Protein AF-A0A3N6P5I6-F1 (afdb_monomer_lite)

Sequence (71 aa):
MSATSHQKRDDLLTALALTELSVHYEQANPELANRAWQLAADRLIEYDIQPSEIAAELEIGESLPPGEWHR

Secondary structure (DSSP, 8-state):
--HHHHHHHHHHHHHHHHHHHHHHHTTT-HHHHHHHHHHHHHHHTTS---HHHHHHHTT-S----TT----

Organism: Natrarchaeobius chitinivorans (NCBI:txid1679083)

pLDDT: mean 82.88, std 15.17, range [44.84, 98.06]

Radius of gyration: 15.42 Å; chains: 1; bounding box: 46×32×28 Å

Foldseek 3Di:
DDPVLVLLLVLLVQLVVLQVVLVVCCPVPVVSSVVSNVSSVVSCPVPPDDPVCSCVSNVNPPDDPPPPPDD

Structure (mmCIF, N/CA/C/O backbone):
data_AF-A0A3N6P5I6-F1
#
_entry.id   AF-A0A3N6P5I6-F1
#
loop_
_atom_site.group_PDB
_atom_site.id
_atom_site.type_symbol
_atom_site.label_atom_id
_atom_site.label_alt_id
_atom_site.label_comp_id
_atom_site.label_asym_id
_atom_site.label_entity_id
_atom_site.label_seq_id
_atom_site.pdbx_PDB_ins_code
_atom_site.Cartn_x
_atom_site.Cartn_y
_atom_site.Cartn_z
_atom_site.occupancy
_atom_site.B_iso_or_equiv
_atom_site.auth_seq_id
_atom_site.auth_comp_id
_atom_site.auth_asym_id
_atom_site.auth_atom_id
_atom_site.pdbx_PDB_model_num
ATOM 1 N N . MET A 1 1 ? -25.083 3.295 7.973 1.00 44.84 1 MET A N 1
ATOM 2 C CA . MET A 1 1 ? -23.714 2.978 7.522 1.00 44.84 1 MET A CA 1
ATOM 3 C C . MET A 1 1 ? -22.944 4.285 7.542 1.00 44.84 1 MET A C 1
ATOM 5 O O . MET A 1 1 ? -23.293 5.188 6.794 1.00 44.84 1 MET A O 1
ATOM 9 N N . SER A 1 2 ? -22.052 4.462 8.516 1.00 45.28 2 SER A N 1
ATOM 10 C CA . SER A 1 2 ? -21.346 5.732 8.728 1.00 45.28 2 SER A CA 1
ATOM 11 C C . SER A 1 2 ? -20.301 5.939 7.632 1.00 45.28 2 SER A C 1
ATOM 1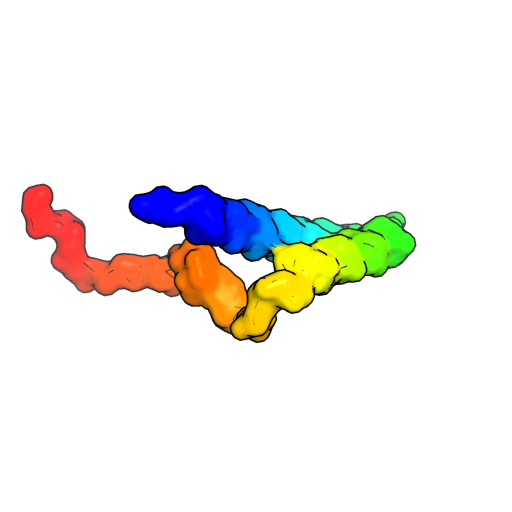3 O O . SER A 1 2 ? -19.649 4.977 7.232 1.00 45.28 2 SER A O 1
ATOM 15 N N . ALA A 1 3 ? -20.134 7.180 7.167 1.00 58.16 3 ALA A N 1
ATOM 16 C CA . ALA A 1 3 ? -19.202 7.575 6.100 1.00 58.16 3 ALA A CA 1
ATOM 17 C C . ALA A 1 3 ? -17.761 7.040 6.274 1.00 58.16 3 ALA A C 1
ATOM 19 O O . ALA A 1 3 ? -17.033 6.876 5.303 1.00 58.16 3 ALA A O 1
ATOM 20 N N . THR A 1 4 ? -17.382 6.693 7.504 1.00 66.31 4 THR A N 1
ATOM 21 C CA . THR A 1 4 ? -16.099 6.094 7.886 1.00 66.31 4 THR A CA 1
ATOM 22 C C . THR A 1 4 ? -15.860 4.685 7.331 1.00 66.31 4 THR A C 1
ATOM 24 O O . THR A 1 4 ? -14.717 4.323 7.083 1.00 66.31 4 THR A O 1
ATOM 27 N N . SER A 1 5 ? -16.906 3.882 7.103 1.00 71.56 5 SER A N 1
ATOM 28 C CA . SER A 1 5 ? -16.758 2.510 6.582 1.00 71.56 5 SER A CA 1
ATOM 29 C C . SER A 1 5 ? -16.445 2.482 5.084 1.00 71.56 5 SER A C 1
ATOM 31 O O . SER A 1 5 ? -15.646 1.657 4.648 1.00 71.56 5 SER A O 1
ATOM 33 N N . HIS A 1 6 ? -17.035 3.398 4.310 1.00 81.31 6 HIS A N 1
ATOM 34 C CA . HIS A 1 6 ? -16.717 3.540 2.888 1.00 81.31 6 HIS A CA 1
ATOM 35 C C . HIS A 1 6 ? -15.303 4.095 2.701 1.00 81.31 6 HIS A C 1
ATOM 37 O O . HIS A 1 6 ? -14.546 3.541 1.915 1.00 81.31 6 HIS A O 1
ATOM 43 N N . GLN A 1 7 ? -14.921 5.102 3.496 1.00 88.25 7 GLN A N 1
ATOM 44 C CA . GLN A 1 7 ? -13.567 5.657 3.469 1.00 88.25 7 GLN A CA 1
ATOM 45 C C . GLN A 1 7 ? -12.504 4.591 3.771 1.00 88.25 7 GLN A C 1
ATOM 47 O O . GLN A 1 7 ? -11.563 4.447 2.999 1.00 88.25 7 GLN A O 1
ATOM 52 N N . LYS A 1 8 ? -12.713 3.774 4.819 1.00 88.56 8 LYS A N 1
ATOM 53 C CA . LYS A 1 8 ? -11.828 2.643 5.129 1.00 88.56 8 LYS A CA 1
ATOM 54 C C . LYS A 1 8 ? -11.662 1.735 3.914 1.00 88.56 8 LYS A C 1
ATOM 56 O O . LYS A 1 8 ? -10.540 1.496 3.490 1.00 88.56 8 LYS A O 1
ATOM 61 N N . ARG A 1 9 ? -12.764 1.263 3.320 1.00 90.25 9 ARG A N 1
ATOM 62 C CA . ARG A 1 9 ? -12.717 0.363 2.156 1.00 90.25 9 ARG A CA 1
ATOM 63 C C . ARG A 1 9 ? -11.957 0.975 0.973 1.00 90.25 9 ARG A C 1
ATOM 65 O O . ARG A 1 9 ? -11.155 0.279 0.355 1.00 90.25 9 ARG A O 1
ATOM 72 N N . ASP A 1 10 ? -12.184 2.250 0.677 1.00 91.88 10 ASP A N 1
ATOM 73 C CA . ASP A 1 10 ? -11.509 2.953 -0.420 1.00 91.88 10 ASP A CA 1
ATOM 74 C C . ASP A 1 10 ? -10.001 3.091 -0.170 1.00 91.88 10 ASP A C 1
ATOM 76 O O . ASP A 1 10 ? -9.196 2.897 -1.087 1.00 91.88 10 ASP A O 1
ATOM 80 N N . ASP A 1 11 ? -9.595 3.352 1.072 1.00 91.88 11 ASP A N 1
ATOM 81 C CA . ASP A 1 11 ? -8.183 3.411 1.445 1.00 91.88 11 ASP A CA 1
ATOM 82 C C . ASP A 1 11 ? -7.508 2.037 1.343 1.00 91.88 11 ASP A C 1
ATOM 84 O O . ASP A 1 11 ? -6.382 1.949 0.848 1.00 91.88 11 ASP A O 1
ATOM 88 N N . LEU A 1 12 ? -8.207 0.953 1.703 1.00 91.88 12 LEU A N 1
ATOM 89 C CA . LEU A 1 12 ? -7.710 -0.419 1.522 1.00 91.88 12 LEU A CA 1
ATOM 90 C C . LEU A 1 12 ? -7.538 -0.787 0.049 1.00 91.88 12 LEU A C 1
ATOM 92 O O . LEU A 1 12 ? -6.517 -1.362 -0.326 1.00 91.88 12 LEU A O 1
ATOM 96 N N . LEU A 1 13 ? -8.511 -0.440 -0.797 1.00 93.56 13 LEU A N 1
ATOM 97 C CA . LEU A 1 13 ? -8.415 -0.654 -2.243 1.00 93.56 13 LEU A CA 1
ATOM 98 C C . LEU A 1 13 ? -7.270 0.162 -2.849 1.00 93.56 13 LEU A C 1
ATOM 100 O O . LEU A 1 13 ? -6.531 -0.337 -3.698 1.00 93.56 13 LEU A O 1
ATOM 104 N N . THR A 1 14 ? -7.090 1.398 -2.382 1.00 93.50 14 THR A N 1
ATOM 105 C CA . THR A 1 14 ? -5.989 2.266 -2.807 1.00 93.50 14 THR A CA 1
ATOM 106 C C . THR A 1 14 ? -4.640 1.674 -2.407 1.00 93.50 14 THR A C 1
ATOM 108 O O . THR A 1 14 ? -3.738 1.599 -3.242 1.00 93.50 14 THR A O 1
ATOM 111 N N . ALA A 1 15 ? -4.499 1.207 -1.163 1.00 92.94 15 ALA A N 1
ATOM 112 C CA . ALA A 1 15 ? -3.284 0.554 -0.686 1.00 92.94 15 ALA A CA 1
ATOM 113 C C . ALA A 1 15 ? -2.960 -0.706 -1.503 1.00 92.94 15 ALA A C 1
ATOM 115 O O . ALA A 1 15 ? -1.829 -0.861 -1.960 1.00 92.94 15 ALA A O 1
ATOM 116 N N . LEU A 1 16 ? -3.960 -1.554 -1.766 1.00 92.62 16 LEU A N 1
ATOM 117 C CA . LEU A 1 16 ? -3.804 -2.767 -2.570 1.00 92.62 16 LEU A CA 1
ATOM 118 C C . LEU A 1 16 ? -3.305 -2.453 -3.989 1.00 92.62 16 LEU A C 1
ATOM 120 O O . LEU A 1 16 ? -2.327 -3.046 -4.445 1.00 92.62 16 LEU A O 1
ATOM 124 N N . ALA A 1 17 ? -3.935 -1.490 -4.667 1.00 95.25 17 ALA A N 1
ATOM 125 C CA . ALA A 1 17 ? -3.553 -1.094 -6.021 1.00 95.25 17 ALA A CA 1
ATOM 126 C C . ALA A 1 17 ? -2.133 -0.504 -6.078 1.00 95.25 17 ALA A C 1
ATOM 128 O O . ALA A 1 17 ? -1.375 -0.777 -7.008 1.00 95.25 17 ALA A O 1
ATOM 129 N N . LEU A 1 18 ? -1.747 0.289 -5.074 1.00 95.94 18 LEU A N 1
ATOM 130 C CA . LEU A 1 18 ? -0.400 0.849 -4.968 1.00 95.94 18 LEU A CA 1
ATOM 131 C C . LEU A 1 18 ? 0.656 -0.230 -4.696 1.00 95.94 18 LEU A C 1
ATOM 133 O O . LEU A 1 18 ? 1.751 -0.164 -5.257 1.00 95.94 18 LEU A O 1
ATOM 137 N N . THR A 1 19 ? 0.332 -1.244 -3.892 1.00 93.44 19 THR A N 1
ATOM 138 C CA . THR A 1 19 ? 1.190 -2.418 -3.692 1.00 93.44 19 THR A CA 1
ATOM 139 C C . THR A 1 19 ? 1.373 -3.207 -4.988 1.00 93.44 19 THR A C 1
ATOM 141 O O . THR A 1 19 ? 2.508 -3.524 -5.342 1.00 93.44 19 THR A O 1
ATOM 144 N N . GLU A 1 20 ? 0.300 -3.480 -5.733 1.00 95.12 20 GLU A N 1
ATOM 145 C CA . GLU A 1 20 ? 0.388 -4.162 -7.032 1.00 95.12 20 GLU A CA 1
ATOM 146 C C . GLU A 1 20 ? 1.233 -3.358 -8.032 1.00 95.12 20 GLU A C 1
ATOM 148 O O . GLU A 1 20 ? 2.134 -3.902 -8.675 1.00 95.12 20 GLU A O 1
ATOM 153 N N . LEU A 1 21 ? 1.009 -2.042 -8.108 1.00 95.69 21 LEU A N 1
ATOM 154 C CA . LEU A 1 21 ? 1.788 -1.141 -8.954 1.00 95.69 21 LEU A CA 1
ATOM 155 C C . LEU A 1 21 ? 3.269 -1.134 -8.562 1.00 95.69 21 LEU A C 1
ATOM 157 O O . LEU A 1 21 ? 4.133 -1.144 -9.437 1.00 95.69 21 LEU A O 1
ATOM 161 N N . SER A 1 22 ? 3.572 -1.146 -7.264 1.00 97.19 22 SER A N 1
ATOM 162 C CA . SER A 1 22 ? 4.948 -1.212 -6.771 1.00 97.19 22 SER A CA 1
ATOM 163 C C . SER A 1 22 ? 5.673 -2.451 -7.297 1.00 97.19 22 SER A C 1
ATOM 165 O O . SER A 1 22 ? 6.731 -2.328 -7.914 1.00 97.19 22 SER A O 1
ATOM 167 N N . VAL A 1 23 ? 5.054 -3.626 -7.157 1.00 96.00 23 VAL A N 1
ATOM 168 C CA . VAL A 1 23 ? 5.603 -4.897 -7.654 1.00 96.00 23 VAL A CA 1
ATOM 169 C C . VAL A 1 23 ? 5.763 -4.870 -9.174 1.00 96.00 23 VAL A C 1
ATOM 171 O O . VAL A 1 23 ? 6.794 -5.285 -9.699 1.00 96.00 23 VAL A O 1
ATOM 174 N N . HIS A 1 24 ? 4.773 -4.341 -9.897 1.00 97.44 24 HIS A N 1
ATOM 175 C CA . HIS A 1 24 ? 4.807 -4.291 -11.358 1.00 97.44 24 HIS A CA 1
ATOM 176 C C . HIS A 1 24 ? 5.957 -3.427 -11.901 1.00 97.44 24 HIS A C 1
ATOM 178 O O . HIS A 1 24 ? 6.543 -3.747 -12.936 1.00 97.44 24 HIS A O 1
ATOM 184 N N . TYR A 1 25 ? 6.297 -2.337 -11.210 1.00 96.75 25 TYR A N 1
ATOM 185 C CA . TYR A 1 25 ? 7.313 -1.380 -11.654 1.00 96.75 25 TYR A CA 1
ATOM 186 C C . TYR A 1 25 ? 8.682 -1.557 -10.996 1.00 96.75 25 TYR A C 1
ATOM 188 O O . TYR A 1 25 ? 9.592 -0.806 -11.341 1.00 96.75 25 TYR A O 1
ATOM 196 N N . GLU A 1 26 ? 8.875 -2.545 -10.120 1.00 96.69 26 GLU A N 1
ATOM 197 C CA . GLU A 1 26 ? 10.119 -2.733 -9.357 1.00 96.69 26 GLU A CA 1
ATOM 198 C C . GLU A 1 26 ? 11.374 -2.716 -10.244 1.00 96.69 26 GLU A C 1
ATOM 200 O O . GLU A 1 26 ? 12.366 -2.068 -9.915 1.00 96.69 26 GLU A O 1
ATOM 205 N N . GLN A 1 27 ? 11.318 -3.368 -11.408 1.00 96.44 27 GLN A N 1
ATOM 206 C CA . GLN A 1 27 ? 12.450 -3.441 -12.338 1.00 96.44 27 GLN A CA 1
ATOM 207 C C . GLN A 1 27 ? 12.455 -2.310 -13.373 1.00 96.44 27 GLN A C 1
ATOM 209 O O . GLN A 1 27 ? 13.517 -1.841 -13.776 1.00 96.44 27 GLN A O 1
ATOM 214 N N . ALA A 1 28 ? 11.275 -1.879 -13.826 1.00 97.44 28 ALA A N 1
ATOM 215 C CA . ALA A 1 28 ? 11.144 -0.895 -14.900 1.00 97.44 28 ALA A CA 1
ATOM 216 C C . ALA A 1 28 ? 11.352 0.548 -14.411 1.00 97.44 28 ALA A C 1
ATOM 218 O O . ALA A 1 28 ? 11.865 1.387 -15.151 1.00 97.44 28 ALA A O 1
ATOM 219 N N . ASN A 1 29 ? 10.938 0.845 -13.178 1.00 98.00 29 ASN A N 1
ATOM 220 C CA . ASN A 1 29 ? 11.101 2.140 -12.529 1.00 98.00 29 ASN A CA 1
ATOM 221 C C . ASN A 1 29 ? 11.128 1.974 -10.990 1.00 98.00 29 ASN A C 1
ATOM 223 O O . ASN A 1 29 ? 10.096 2.143 -10.332 1.00 98.00 29 ASN A O 1
ATOM 227 N N . PRO A 1 30 ? 12.308 1.687 -10.406 1.00 97.50 30 PRO A N 1
ATOM 228 C CA . PRO A 1 30 ? 12.450 1.440 -8.970 1.00 97.50 30 PRO A CA 1
ATOM 229 C C . PRO A 1 30 ? 12.016 2.620 -8.088 1.00 97.50 30 PRO A C 1
ATOM 231 O O . PRO A 1 30 ? 11.507 2.428 -6.986 1.00 97.50 30 PRO A O 1
ATOM 234 N N . GLU A 1 31 ? 12.185 3.858 -8.564 1.00 98.06 31 GLU A N 1
ATOM 235 C CA . GLU A 1 31 ? 11.772 5.055 -7.824 1.00 98.06 31 GLU A CA 1
ATOM 236 C C . GLU A 1 31 ? 10.248 5.160 -7.730 1.00 98.06 31 GLU A C 1
ATOM 238 O O . GLU A 1 31 ? 9.710 5.463 -6.661 1.00 98.06 31 GLU A O 1
ATOM 243 N N . LEU A 1 32 ? 9.546 4.881 -8.833 1.00 97.62 32 LEU A N 1
ATOM 244 C CA . LEU A 1 32 ? 8.087 4.813 -8.847 1.00 97.62 32 LEU A CA 1
ATOM 245 C C . LEU A 1 32 ? 7.591 3.675 -7.956 1.00 97.62 32 LEU A C 1
ATOM 247 O O . LEU A 1 32 ? 6.679 3.889 -7.160 1.00 97.62 32 LEU A O 1
ATOM 251 N N . ALA A 1 33 ? 8.218 2.502 -8.050 1.00 97.38 33 ALA A N 1
ATOM 252 C CA . ALA A 1 33 ? 7.872 1.353 -7.226 1.00 97.38 33 ALA A CA 1
ATOM 253 C C . ALA A 1 33 ? 7.996 1.666 -5.728 1.00 97.38 33 ALA A C 1
ATOM 255 O O . ALA A 1 33 ? 7.064 1.416 -4.961 1.00 97.38 33 ALA A O 1
ATOM 256 N N . ASN A 1 34 ? 9.101 2.293 -5.317 1.00 97.56 34 ASN A N 1
ATOM 257 C CA . ASN A 1 34 ? 9.316 2.687 -3.927 1.00 97.56 34 ASN A CA 1
ATOM 258 C C . ASN A 1 34 ? 8.307 3.750 -3.458 1.00 97.56 34 ASN A C 1
ATOM 260 O O . ASN A 1 34 ? 7.781 3.654 -2.351 1.00 97.56 34 ASN A O 1
ATOM 264 N N . ARG A 1 35 ? 7.983 4.744 -4.297 1.00 97.88 35 ARG A N 1
ATOM 265 C CA . ARG A 1 35 ? 6.954 5.746 -3.962 1.00 97.88 35 ARG A CA 1
ATOM 266 C C . ARG A 1 35 ? 5.568 5.127 -3.815 1.00 97.88 35 ARG A C 1
ATOM 268 O O . ARG A 1 35 ? 4.842 5.494 -2.898 1.00 97.88 35 ARG A O 1
ATOM 275 N N . ALA A 1 36 ? 5.204 4.201 -4.698 1.00 97.00 36 ALA A N 1
ATOM 276 C CA . ALA A 1 36 ? 3.931 3.497 -4.620 1.00 97.00 36 ALA A CA 1
ATOM 277 C C . ALA A 1 36 ? 3.826 2.687 -3.319 1.00 97.00 36 ALA A C 1
ATOM 279 O O . ALA A 1 36 ? 2.815 2.773 -2.629 1.00 97.00 36 ALA A O 1
ATOM 280 N N . TRP A 1 37 ? 4.904 2.000 -2.928 1.00 94.50 37 TRP A N 1
ATOM 281 C CA . TRP A 1 37 ? 4.964 1.272 -1.659 1.00 94.50 37 TRP A CA 1
ATOM 282 C C . TRP A 1 37 ? 4.779 2.182 -0.436 1.00 94.50 37 TRP A C 1
ATOM 284 O O . TRP A 1 37 ? 3.988 1.873 0.451 1.00 94.50 37 TRP A O 1
ATOM 294 N N . GLN A 1 38 ? 5.461 3.331 -0.404 1.00 95.50 38 GLN A N 1
ATOM 295 C CA . GLN A 1 38 ? 5.320 4.308 0.683 1.00 95.50 38 GLN A CA 1
ATOM 296 C C . GLN A 1 38 ? 3.890 4.854 0.779 1.00 95.50 38 GLN A C 1
ATOM 298 O O . GLN A 1 38 ? 3.319 4.881 1.864 1.00 95.50 38 GLN A O 1
ATOM 303 N N . LEU A 1 39 ? 3.276 5.205 -0.354 1.00 95.06 39 LEU A N 1
ATOM 304 C CA . LEU A 1 39 ? 1.893 5.685 -0.375 1.00 95.06 39 LEU A CA 1
ATOM 305 C C . LEU A 1 39 ? 0.895 4.607 0.068 1.00 95.06 39 LEU A C 1
ATOM 307 O O . LEU A 1 39 ? -0.092 4.937 0.722 1.00 95.06 39 LEU A O 1
ATOM 311 N N . ALA A 1 40 ? 1.140 3.333 -0.260 1.00 92.38 40 ALA A N 1
ATOM 312 C CA . ALA A 1 40 ? 0.325 2.225 0.232 1.00 92.38 40 ALA A CA 1
ATOM 313 C C . ALA A 1 40 ? 0.406 2.124 1.762 1.00 92.38 40 ALA A C 1
ATOM 315 O O . ALA A 1 40 ? -0.623 2.047 2.429 1.00 92.38 40 ALA A O 1
ATOM 316 N N . ALA A 1 41 ? 1.617 2.194 2.323 1.00 89.81 41 ALA A N 1
ATOM 317 C CA . ALA A 1 41 ? 1.827 2.181 3.769 1.00 89.81 41 ALA A CA 1
ATOM 318 C C . ALA A 1 41 ? 1.154 3.378 4.466 1.00 89.81 41 ALA A C 1
ATOM 320 O O . ALA A 1 41 ? 0.504 3.197 5.493 1.00 89.81 41 ALA A O 1
ATOM 321 N N . ASP A 1 42 ? 1.228 4.575 3.875 1.00 91.25 42 ASP A N 1
ATOM 322 C CA . ASP A 1 42 ? 0.569 5.778 4.399 1.00 91.25 42 ASP A CA 1
ATOM 323 C C . ASP A 1 42 ? -0.961 5.647 4.427 1.00 91.25 42 ASP A C 1
ATOM 325 O O . ASP A 1 42 ? -1.605 6.216 5.301 1.00 91.25 42 ASP A O 1
ATOM 329 N N . ARG A 1 43 ? -1.571 4.911 3.485 1.00 88.31 43 ARG A N 1
ATOM 330 C CA . ARG A 1 43 ? -3.019 4.627 3.521 1.00 88.31 43 ARG A CA 1
ATOM 331 C C . ARG A 1 43 ? -3.399 3.637 4.612 1.00 88.31 43 ARG A C 1
ATOM 333 O O . ARG A 1 43 ? -4.517 3.687 5.108 1.00 88.31 43 ARG A O 1
ATOM 340 N N . LEU A 1 44 ? -2.489 2.735 4.969 1.00 86.19 44 LEU A N 1
ATOM 341 C CA . LEU A 1 44 ? -2.737 1.719 5.984 1.00 86.19 44 LEU A CA 1
ATOM 342 C C . LEU A 1 44 ? -2.461 2.226 7.398 1.00 86.19 44 LEU A C 1
ATOM 344 O O . LEU A 1 44 ? -3.085 1.724 8.313 1.00 86.19 44 LEU A O 1
ATOM 348 N N . ILE A 1 45 ? -1.600 3.229 7.606 1.00 84.56 45 ILE A N 1
ATOM 349 C CA . ILE A 1 45 ? -1.204 3.683 8.955 1.00 84.56 45 ILE A CA 1
ATOM 350 C C . ILE A 1 45 ? -2.377 4.162 9.828 1.00 84.56 45 ILE A C 1
ATOM 352 O O . ILE A 1 45 ? -2.303 4.103 11.054 1.00 8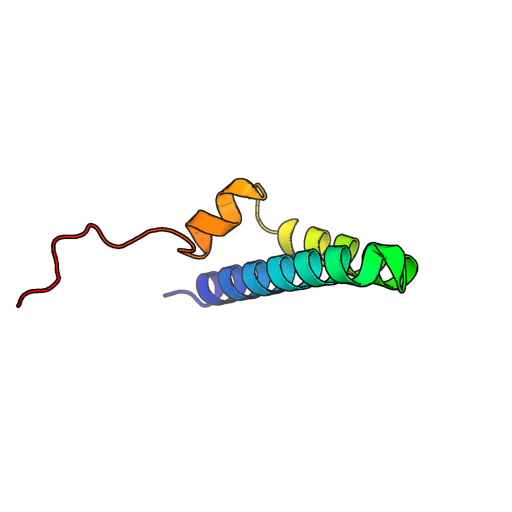4.56 45 ILE A O 1
ATOM 356 N N . GLU A 1 46 ? -3.456 4.641 9.206 1.00 81.88 46 GLU A N 1
ATOM 357 C CA . GLU A 1 46 ? -4.670 5.079 9.904 1.00 81.88 46 GLU A CA 1
ATOM 358 C C . GLU A 1 46 ? -5.514 3.902 10.414 1.00 81.88 46 GLU A C 1
ATOM 360 O O . GLU A 1 46 ? -6.384 4.074 11.272 1.00 81.88 46 GLU A O 1
ATOM 365 N N . TYR A 1 47 ? -5.239 2.698 9.918 1.00 82.81 47 TYR A N 1
ATOM 366 C CA . TYR A 1 47 ? -5.973 1.481 10.202 1.00 82.81 47 TYR A CA 1
ATOM 367 C C . TYR A 1 47 ? -5.018 0.466 10.847 1.00 82.81 47 TYR A C 1
ATOM 369 O O . TYR A 1 47 ? -4.009 0.080 10.270 1.00 82.81 47 TYR A O 1
ATOM 377 N N . ASP A 1 48 ? -5.321 0.008 12.062 1.00 82.44 48 ASP A N 1
ATOM 378 C CA . ASP A 1 48 ? -4.526 -1.030 12.737 1.00 82.44 48 ASP A CA 1
ATOM 379 C C . ASP A 1 48 ? -4.812 -2.410 12.123 1.00 82.44 48 ASP A C 1
ATOM 381 O O . ASP A 1 48 ? -5.506 -3.240 12.703 1.00 82.44 48 ASP A O 1
ATOM 385 N N . ILE A 1 49 ? -4.369 -2.602 10.882 1.00 79.69 49 ILE A N 1
ATOM 386 C CA . ILE A 1 49 ? -4.610 -3.792 10.069 1.00 79.69 49 ILE A CA 1
ATOM 387 C C . ILE A 1 49 ? -3.315 -4.258 9.419 1.00 79.69 49 ILE A C 1
ATOM 389 O O . ILE A 1 49 ? -2.530 -3.494 8.853 1.00 79.69 49 ILE A O 1
ATOM 393 N N . GLN A 1 50 ? -3.108 -5.560 9.476 1.00 73.94 50 GLN A N 1
ATOM 394 C CA . GLN A 1 50 ? -2.018 -6.245 8.815 1.00 73.94 50 GLN A CA 1
ATOM 395 C C . GLN A 1 50 ? -2.373 -6.523 7.348 1.00 73.94 50 GLN A C 1
ATOM 397 O O . GLN A 1 50 ? -3.545 -6.705 7.011 1.00 73.94 50 GLN A O 1
ATOM 402 N N . PRO A 1 51 ? -1.377 -6.662 6.455 1.00 69.12 51 PRO A N 1
ATOM 403 C CA . PRO A 1 51 ? -1.618 -6.998 5.050 1.00 69.12 51 PRO A CA 1
ATOM 404 C C . PRO A 1 51 ? -2.485 -8.251 4.834 1.00 69.12 51 PRO A C 1
ATOM 406 O O . PRO A 1 51 ? -3.257 -8.309 3.881 1.00 69.12 51 PRO A O 1
ATOM 409 N N . SER A 1 52 ? -2.403 -9.242 5.730 1.00 73.75 52 SER A N 1
ATOM 410 C CA . SER A 1 52 ? -3.241 -10.450 5.685 1.00 73.75 52 SER A CA 1
ATOM 411 C C . SER A 1 52 ? -4.721 -10.185 5.969 1.00 73.75 52 SER A C 1
ATOM 413 O O . SER A 1 52 ? -5.573 -10.954 5.535 1.00 73.75 52 SER A O 1
ATOM 415 N N . GLU A 1 53 ? -5.033 -9.116 6.697 1.00 81.00 53 GLU A N 1
ATOM 416 C CA . GLU A 1 53 ? -6.394 -8.752 7.102 1.00 81.00 53 GLU A CA 1
ATOM 417 C C . GLU A 1 53 ? -7.101 -7.917 6.028 1.00 81.00 53 GLU A C 1
ATOM 419 O O . GLU A 1 53 ? -8.327 -7.922 5.958 1.00 81.00 53 GLU A O 1
ATOM 424 N N . ILE A 1 54 ? -6.344 -7.280 5.124 1.00 81.94 54 ILE A N 1
ATOM 425 C CA . ILE A 1 54 ? -6.886 -6.496 4.002 1.00 81.94 54 ILE A CA 1
ATOM 426 C C . ILE A 1 54 ? -7.799 -7.351 3.117 1.00 81.94 54 ILE A C 1
ATOM 428 O O . ILE A 1 54 ? -8.848 -6.881 2.687 1.00 81.94 54 ILE A O 1
ATOM 432 N N . ALA A 1 55 ? -7.438 -8.611 2.857 1.00 82.31 55 ALA A N 1
ATOM 433 C CA . ALA A 1 55 ? -8.262 -9.505 2.043 1.00 82.31 55 ALA A CA 1
ATOM 434 C C . ALA A 1 55 ? -9.621 -9.797 2.700 1.00 82.31 55 ALA A C 1
ATOM 436 O O . ALA A 1 55 ? -10.642 -9.756 2.020 1.00 82.31 55 ALA A O 1
ATOM 437 N N . ALA A 1 56 ? -9.640 -10.022 4.017 1.00 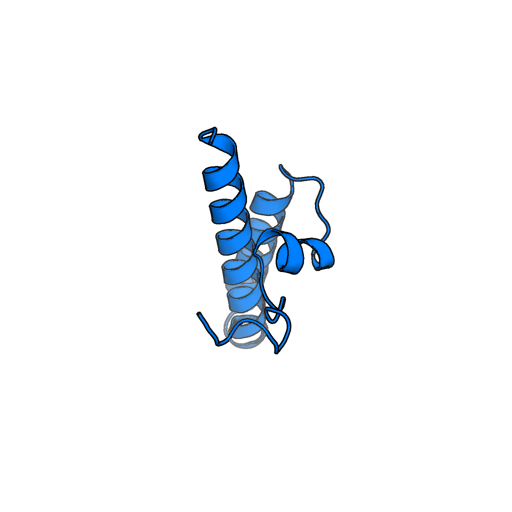84.44 56 ALA A N 1
ATOM 438 C CA . ALA A 1 56 ? -10.872 -10.244 4.769 1.00 84.44 56 ALA A CA 1
ATOM 439 C C . ALA A 1 56 ? -11.738 -8.974 4.817 1.00 84.44 56 ALA A C 1
ATOM 441 O O . ALA A 1 56 ? -12.929 -9.026 4.533 1.00 84.44 56 ALA A O 1
ATOM 442 N N . GLU A 1 57 ? -11.133 -7.816 5.087 1.00 85.06 57 GLU A N 1
ATOM 443 C CA . GLU A 1 57 ? 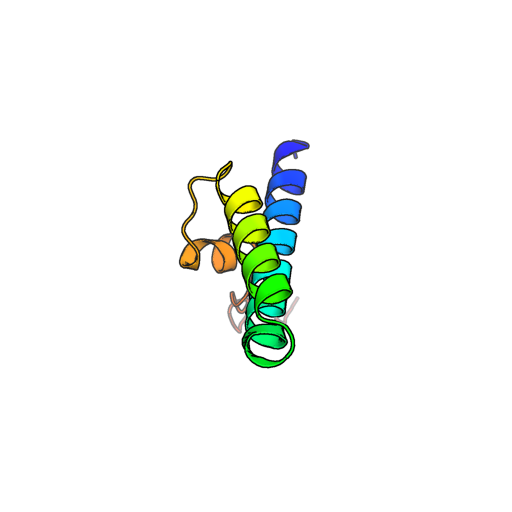-11.821 -6.515 5.112 1.00 85.06 57 GLU A CA 1
ATOM 444 C C . GLU A 1 57 ? -12.386 -6.103 3.744 1.00 85.06 57 GLU A C 1
ATOM 446 O O . GLU A 1 57 ? -13.407 -5.417 3.654 1.00 85.06 57 GLU A O 1
ATOM 451 N N . LEU A 1 58 ? -11.728 -6.514 2.660 1.00 84.88 58 LEU A N 1
ATOM 452 C CA . LEU A 1 58 ? -12.199 -6.281 1.298 1.00 84.88 58 LEU A CA 1
ATOM 453 C C . LEU A 1 58 ? -13.161 -7.363 0.791 1.00 84.88 58 LEU A C 1
ATOM 455 O O . LEU A 1 58 ? -13.716 -7.181 -0.298 1.00 84.88 58 LEU A O 1
ATOM 459 N N . GLU A 1 59 ? -13.389 -8.426 1.568 1.00 83.88 59 GLU A N 1
ATOM 460 C CA . GLU A 1 59 ? -14.159 -9.620 1.186 1.00 83.88 59 GLU A CA 1
ATOM 461 C C . GLU A 1 59 ? -13.588 -10.297 -0.079 1.00 83.88 59 GLU A C 1
ATOM 463 O O . GLU A 1 59 ? -14.299 -10.837 -0.926 1.00 83.88 59 GLU A O 1
ATOM 468 N N . ILE A 1 60 ? -12.264 -10.252 -0.240 1.00 77.56 60 ILE A N 1
ATOM 469 C CA . ILE A 1 60 ? -11.546 -10.865 -1.358 1.00 77.56 60 ILE A CA 1
ATOM 470 C C . ILE A 1 60 ? -11.183 -12.300 -0.976 1.00 77.56 60 ILE A C 1
ATOM 472 O O . ILE A 1 60 ? -10.388 -12.536 -0.070 1.00 77.56 60 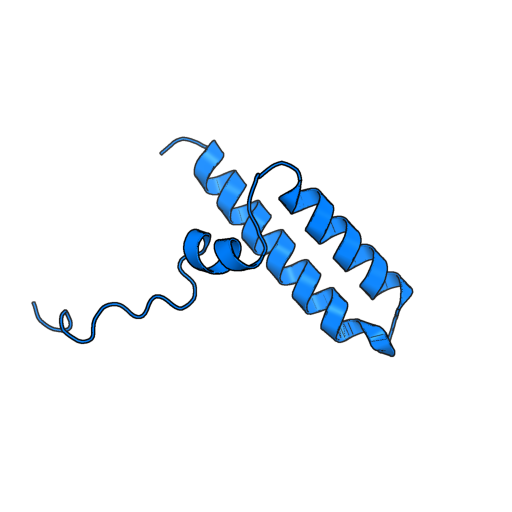ILE A O 1
ATOM 476 N N . GLY A 1 61 ? -11.720 -13.271 -1.716 1.00 67.38 61 GLY A N 1
ATOM 477 C CA . GLY A 1 61 ? -11.381 -14.688 -1.546 1.00 67.38 61 GLY A CA 1
ATOM 478 C C . GLY A 1 61 ? -12.280 -15.457 -0.577 1.00 67.38 61 GLY A C 1
ATOM 479 O O . GLY A 1 61 ? -12.151 -16.680 -0.495 1.00 67.38 61 GLY A O 1
ATOM 480 N N . GLU A 1 62 ? -13.246 -14.805 0.075 1.00 64.88 62 GLU A N 1
ATOM 481 C CA . GLU A 1 62 ? -14.398 -15.521 0.620 1.00 64.88 62 GLU A CA 1
ATOM 482 C C . GLU A 1 62 ? -15.275 -15.989 -0.547 1.00 64.88 62 GLU A C 1
ATOM 484 O O . GLU A 1 62 ? -16.119 -15.272 -1.081 1.00 64.88 62 GLU A O 1
ATOM 489 N N . SER A 1 63 ? -15.054 -17.228 -0.988 1.00 56.97 63 SER A N 1
ATOM 490 C CA . SER A 1 63 ? -16.091 -17.948 -1.716 1.00 56.97 63 SER A CA 1
ATOM 491 C C . SER A 1 63 ? -17.297 -18.028 -0.788 1.00 56.97 63 SER A C 1
ATOM 493 O O . SER A 1 63 ? -17.206 -18.661 0.265 1.00 56.97 63 SER A O 1
ATOM 495 N N . LEU A 1 64 ? -18.439 -17.469 -1.204 1.00 60.66 64 LEU A N 1
ATOM 496 C CA . LEU A 1 64 ? -19.733 -17.899 -0.674 1.00 60.66 64 LEU A CA 1
ATOM 497 C C . LEU A 1 64 ? -19.720 -19.436 -0.594 1.00 60.66 64 LEU A C 1
ATOM 499 O O . LEU A 1 64 ? -19.206 -20.082 -1.524 1.00 60.66 64 LEU A O 1
ATOM 503 N N . PRO A 1 65 ? -20.215 -20.042 0.501 1.00 59.81 65 PRO A N 1
ATOM 504 C CA . PRO A 1 65 ? -20.226 -21.488 0.618 1.00 59.81 65 PRO A CA 1
ATOM 505 C C . PRO A 1 65 ? -20.918 -22.072 -0.623 1.00 59.81 65 PRO A C 1
ATOM 507 O O . PRO A 1 65 ? -21.974 -21.569 -1.025 1.00 59.81 65 PRO A O 1
ATOM 510 N N . PRO A 1 66 ? -20.348 -23.107 -1.268 1.00 53.59 66 PRO A N 1
ATOM 511 C CA . PRO A 1 66 ? -21.000 -23.757 -2.393 1.00 53.59 66 PRO A CA 1
ATOM 512 C C . PRO A 1 66 ? -22.267 -24.444 -1.866 1.00 53.59 66 PRO A C 1
ATOM 514 O O . PRO A 1 66 ? -22.216 -25.554 -1.344 1.00 53.59 66 PRO A O 1
ATOM 517 N N . GLY A 1 67 ? -23.401 -23.742 -1.930 1.00 59.88 67 GLY A N 1
ATOM 518 C CA . GLY A 1 67 ? -24.657 -24.204 -1.338 1.00 59.88 67 GLY A CA 1
ATOM 519 C C . GLY A 1 67 ? -25.850 -23.251 -1.447 1.00 59.88 67 GLY A C 1
ATOM 520 O O . GLY A 1 67 ? -26.979 -23.728 -1.434 1.00 59.88 67 GLY A O 1
ATOM 521 N N . GLU A 1 68 ? -25.651 -21.943 -1.635 1.00 56.97 68 GLU A N 1
ATOM 522 C CA . GLU A 1 68 ? -26.761 -20.976 -1.767 1.00 56.97 68 GLU A CA 1
ATOM 523 C C . GLU A 1 68 ? -27.056 -20.566 -3.219 1.00 56.97 68 GLU A C 1
ATOM 525 O O . GLU A 1 68 ? -27.443 -19.440 -3.508 1.00 56.97 68 GLU A O 1
ATOM 530 N N . TRP A 1 69 ? -26.925 -21.504 -4.158 1.00 58.25 69 TRP A N 1
ATOM 531 C CA . TRP A 1 69 ? -27.350 -21.291 -5.545 1.00 58.25 69 TRP A CA 1
ATOM 532 C C . TRP A 1 69 ? -28.798 -21.704 -5.804 1.00 58.25 69 TRP A C 1
ATOM 534 O O . TRP A 1 69 ? -29.111 -22.028 -6.935 1.00 58.25 69 TRP A O 1
ATOM 544 N N . HIS A 1 70 ? -29.694 -21.720 -4.812 1.00 59.56 70 HIS A N 1
ATOM 545 C CA . HIS A 1 70 ? -31.125 -21.925 -5.071 1.00 59.56 70 HIS A CA 1
ATOM 546 C C . HIS A 1 70 ? -32.013 -21.254 -4.014 1.00 59.56 70 HIS A C 1
ATOM 548 O O . HIS A 1 70 ? -32.258 -21.812 -2.943 1.00 59.56 70 HIS A O 1
ATOM 554 N N . ARG A 1 71 ? -32.595 -20.108 -4.375 1.00 47.44 71 ARG A N 1
ATOM 555 C CA . ARG A 1 71 ? -34.025 -19.868 -4.167 1.00 47.44 71 ARG A CA 1
ATOM 556 C C . ARG A 1 71 ? -34.591 -19.039 -5.311 1.00 47.44 71 ARG A C 1
ATOM 558 O O . ARG A 1 7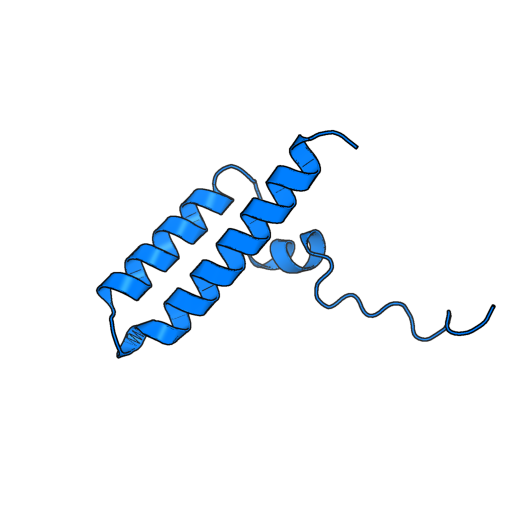1 ? -33.921 -18.062 -5.702 1.00 47.44 71 ARG A O 1
#